Protein AF-A0A193SKS4-F1 (afdb_monomer_lite)

pLDDT: mean 89.01, std 13.28, range [41.97, 98.19]

Secondary structure (DSSP, 8-state):
----SSSS---SHHHHHHHHS--TTSTT--GGGS-HHHHHHHHHHHH-SS--EEEETTTTEEEE-GGGHHHHGGGGGT-TT-B----

Sequence (87 aa):
MISPTGFPTANGKAAGIIRSRDWSQTSLGPIKHWPVSLKNTLNLILNSPESMYLLWGPDLVFFHNDAYTPILGPRQHDAIGALIPDL

Radius of gyration: 12.42 Å; chains: 1; bounding box: 31×20×38 Å

Foldseek 3Di:
DDQPPDPPSAPAPLRVCVVPDQCCPDPCHDPVNHDPVVRVVLNVQQPDLDWDWAQDDPQRQIGTYPNVQVVCVPNNPPRHRDGDDPD

Organism: NCBI:txid1583341

Structure (mmCIF, N/CA/C/O backbone):
data_AF-A0A193SKS4-F1
#
_entry.id   AF-A0A193SKS4-F1
#
loop_
_atom_site.group_PDB
_atom_site.id
_atom_site.type_symbol
_atom_site.label_atom_id
_atom_site.label_alt_id
_atom_site.label_comp_id
_atom_site.label_asym_id
_atom_site.label_entity_id
_atom_site.label_seq_id
_atom_site.pdbx_PDB_ins_code
_atom_site.Cartn_x
_atom_site.Cartn_y
_atom_site.Cartn_z
_atom_site.occupancy
_atom_site.B_iso_or_equiv
_atom_site.auth_seq_id
_atom_site.auth_comp_id
_atom_site.auth_asym_id
_atom_site.auth_atom_id
_atom_site.pdbx_PDB_model_num
ATOM 1 N N . MET A 1 1 ? -2.958 -10.520 -23.263 1.00 41.97 1 MET A N 1
ATOM 2 C CA . MET A 1 1 ? -2.490 -10.604 -21.863 1.00 41.97 1 MET A CA 1
ATOM 3 C C . MET A 1 1 ? -3.676 -10.225 -20.996 1.00 41.97 1 MET A C 1
ATOM 5 O O . MET A 1 1 ? -4.163 -9.113 -21.138 1.00 41.97 1 MET A O 1
ATOM 9 N N . ILE A 1 2 ? -4.244 -11.168 -20.249 1.00 45.59 2 ILE A N 1
ATOM 10 C CA . ILE A 1 2 ? -5.451 -10.925 -19.450 1.00 45.59 2 ILE A CA 1
ATOM 11 C C . ILE A 1 2 ? -5.004 -10.070 -18.261 1.00 45.59 2 ILE A C 1
ATOM 13 O O . ILE A 1 2 ? -4.165 -10.526 -17.485 1.00 45.59 2 ILE A O 1
ATOM 17 N N . SER A 1 3 ? -5.483 -8.828 -18.149 1.00 48.62 3 SER A N 1
ATOM 18 C CA . SER A 1 3 ? -5.286 -8.040 -16.927 1.00 48.62 3 SER A CA 1
ATOM 19 C C . SER A 1 3 ? -5.779 -8.873 -15.743 1.00 48.62 3 SER A C 1
ATOM 21 O O . SER A 1 3 ? -6.873 -9.435 -15.846 1.00 48.62 3 SER A O 1
ATOM 23 N N . PRO A 1 4 ? -5.024 -9.000 -14.639 1.00 53.31 4 PRO A N 1
ATOM 24 C CA . PRO A 1 4 ? -5.521 -9.716 -13.477 1.00 53.31 4 PRO A CA 1
ATOM 25 C C . PRO A 1 4 ? -6.825 -9.046 -13.035 1.00 53.31 4 PRO A C 1
ATOM 27 O O . PRO A 1 4 ? -6.860 -7.854 -12.734 1.00 53.31 4 PRO A O 1
ATOM 30 N N . THR A 1 5 ? -7.923 -9.798 -13.062 1.00 62.28 5 THR A N 1
ATOM 31 C CA . THR A 1 5 ? -9.227 -9.352 -12.573 1.00 62.28 5 THR A CA 1
ATOM 32 C C . THR A 1 5 ? -9.129 -9.202 -11.058 1.00 62.28 5 THR A C 1
ATOM 34 O O . THR A 1 5 ? -9.332 -10.161 -10.319 1.00 62.28 5 THR A O 1
ATOM 37 N N . GLY A 1 6 ? -8.731 -8.024 -10.581 1.00 81.88 6 GLY A N 1
ATOM 38 C CA . GLY A 1 6 ? -8.566 -7.761 -9.157 1.00 81.88 6 GLY A CA 1
ATOM 39 C C . GLY A 1 6 ? -7.943 -6.399 -8.869 1.00 81.88 6 GLY A C 1
ATOM 40 O O . GLY A 1 6 ? -7.310 -5.783 -9.718 1.00 81.88 6 GLY A O 1
ATOM 41 N N . PHE A 1 7 ? -8.142 -5.923 -7.646 1.00 91.25 7 PHE A N 1
ATOM 42 C CA . PHE A 1 7 ? -7.464 -4.743 -7.122 1.00 91.25 7 PHE A CA 1
ATOM 43 C C . PHE A 1 7 ? -6.148 -5.153 -6.427 1.00 91.25 7 PHE A C 1
ATOM 45 O O . PHE A 1 7 ? -6.178 -6.145 -5.698 1.00 91.25 7 PHE A O 1
ATOM 52 N N . PRO A 1 8 ? -5.042 -4.387 -6.558 1.00 94.69 8 PRO A N 1
ATOM 53 C CA . PRO A 1 8 ? -4.844 -3.237 -7.448 1.00 94.69 8 PRO A CA 1
ATOM 54 C C . PRO A 1 8 ? -4.659 -3.644 -8.915 1.00 94.69 8 PRO A C 1
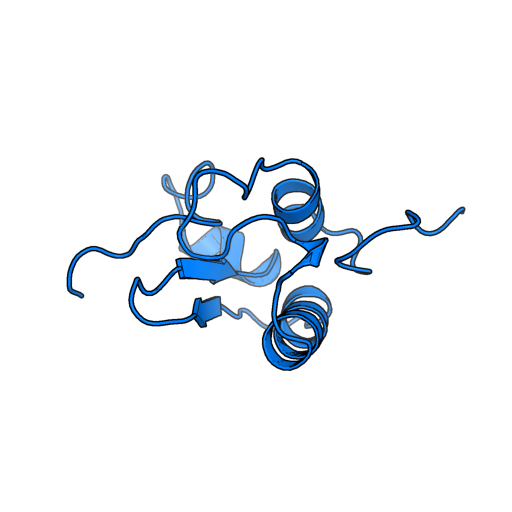ATOM 56 O O . PRO A 1 8 ? -4.250 -4.769 -9.204 1.00 94.69 8 PRO A O 1
ATOM 59 N N . THR A 1 9 ? -4.915 -2.698 -9.825 1.00 90.94 9 THR A N 1
ATOM 60 C CA . THR A 1 9 ? -4.833 -2.914 -11.287 1.00 90.94 9 THR A CA 1
ATOM 61 C C . THR A 1 9 ? -3.400 -3.008 -11.818 1.00 90.94 9 THR A C 1
ATOM 63 O O . THR A 1 9 ? -3.175 -3.571 -12.886 1.00 90.94 9 THR A O 1
ATOM 66 N N . ALA A 1 10 ? -2.430 -2.472 -11.072 1.00 93.50 10 ALA A N 1
ATOM 67 C CA . ALA A 1 10 ? -1.018 -2.541 -11.418 1.00 93.50 10 ALA A CA 1
ATOM 68 C C . ALA A 1 10 ? -0.490 -3.988 -11.384 1.00 93.50 10 ALA A C 1
ATOM 70 O O . ALA A 1 10 ? -0.944 -4.827 -10.599 1.00 93.50 10 ALA A O 1
ATOM 71 N N . ASN A 1 11 ? 0.519 -4.265 -12.212 1.00 93.31 11 ASN A N 1
ATOM 72 C CA . ASN A 1 11 ? 1.112 -5.600 -12.370 1.00 93.31 11 ASN A CA 1
ATOM 73 C C . ASN A 1 11 ? 2.469 -5.770 -11.666 1.00 93.31 11 ASN A C 1
ATOM 75 O O . ASN A 1 11 ? 3.064 -6.840 -11.756 1.00 93.31 11 ASN A O 1
ATOM 79 N N . GLY A 1 12 ? 2.939 -4.735 -10.965 1.00 93.25 12 GLY A N 1
ATOM 80 C CA . GLY A 1 12 ? 4.210 -4.735 -10.242 1.00 93.25 12 GLY A CA 1
ATOM 81 C C . GLY A 1 12 ? 4.263 -5.684 -9.039 1.00 93.25 12 GLY A C 1
ATOM 82 O O . GLY A 1 12 ? 3.236 -6.207 -8.587 1.00 93.25 12 GLY A O 1
ATOM 83 N N . LYS A 1 13 ? 5.464 -5.878 -8.483 1.00 94.44 13 LYS A N 1
ATOM 84 C CA . LYS A 1 13 ? 5.713 -6.758 -7.326 1.00 94.44 13 LYS A CA 1
ATOM 85 C C . LYS A 1 13 ? 4.917 -6.294 -6.106 1.00 94.44 13 LYS A C 1
ATOM 87 O O . LYS A 1 13 ? 4.255 -7.114 -5.474 1.00 94.44 13 LYS A O 1
ATOM 92 N N . ALA A 1 14 ? 4.903 -4.993 -5.825 1.00 95.31 14 ALA A N 1
ATOM 93 C CA . ALA A 1 14 ? 4.126 -4.390 -4.749 1.00 95.31 14 ALA A CA 1
ATOM 94 C C . ALA A 1 14 ? 2.622 -4.668 -4.900 1.00 95.31 14 ALA A C 1
ATOM 96 O O . ALA A 1 14 ? 1.960 -5.068 -3.944 1.00 95.31 14 ALA A O 1
ATOM 97 N N . ALA A 1 15 ? 2.082 -4.548 -6.117 1.00 96.06 15 ALA A N 1
ATOM 98 C CA . ALA A 1 15 ? 0.684 -4.877 -6.389 1.00 96.06 15 ALA A CA 1
ATOM 99 C C . ALA A 1 15 ? 0.400 -6.379 -6.223 1.00 96.06 15 ALA A C 1
ATOM 101 O O . ALA A 1 15 ? -0.659 -6.756 -5.720 1.00 96.06 15 ALA A O 1
ATOM 102 N N . GLY A 1 16 ? 1.358 -7.233 -6.597 1.00 94.44 16 GLY A N 1
ATOM 103 C CA . GLY A 1 16 ? 1.324 -8.670 -6.329 1.00 94.44 16 GLY A CA 1
ATOM 104 C C . GLY A 1 16 ? 1.221 -8.985 -4.837 1.00 94.44 16 GLY A C 1
ATOM 105 O O . GLY A 1 16 ? 0.331 -9.737 -4.447 1.00 94.44 16 GLY A O 1
ATOM 106 N N . ILE A 1 17 ? 2.056 -8.351 -4.008 1.00 94.00 17 ILE A N 1
ATOM 107 C CA . ILE A 1 17 ? 2.048 -8.517 -2.545 1.00 94.00 17 ILE A CA 1
ATOM 108 C C . ILE A 1 17 ? 0.711 -8.065 -1.949 1.00 94.00 17 ILE A C 1
ATOM 110 O O . ILE A 1 17 ? 0.127 -8.780 -1.135 1.00 94.00 17 ILE A O 1
ATOM 114 N N . ILE A 1 18 ? 0.185 -6.913 -2.384 1.00 95.38 18 ILE A N 1
ATOM 115 C CA . ILE A 1 18 ? -1.124 -6.428 -1.922 1.00 95.38 18 ILE A CA 1
ATOM 116 C C . ILE A 1 18 ? -2.221 -7.443 -2.259 1.00 95.38 18 ILE A C 1
ATOM 118 O O . ILE A 1 18 ? -3.070 -7.706 -1.412 1.00 95.38 18 ILE A O 1
ATOM 122 N N . ARG A 1 19 ? -2.195 -8.039 -3.459 1.00 94.12 19 ARG A N 1
ATOM 123 C CA . ARG A 1 19 ? -3.172 -9.056 -3.877 1.00 94.12 19 ARG A CA 1
ATOM 124 C C . ARG A 1 19 ? -3.064 -10.360 -3.086 1.00 94.12 19 ARG A C 1
ATOM 126 O O . ARG A 1 19 ? -4.092 -10.979 -2.835 1.00 94.12 19 ARG A O 1
ATOM 133 N N . SER A 1 20 ? -1.854 -10.795 -2.732 1.00 92.50 20 SER A N 1
ATOM 134 C CA . SER A 1 20 ? -1.628 -12.092 -2.079 1.00 92.50 20 SER A CA 1
ATOM 135 C C . SER A 1 20 ? -1.756 -12.062 -0.558 1.00 92.50 20 SER A C 1
ATOM 137 O O . SER A 1 20 ? -1.918 -13.117 0.051 1.00 92.50 20 SER A O 1
ATOM 139 N N . ARG A 1 21 ? -1.633 -10.890 0.073 1.00 92.12 21 ARG A N 1
ATOM 140 C CA . ARG A 1 21 ? -1.710 -10.755 1.530 1.00 92.12 21 ARG A CA 1
ATOM 141 C C . ARG A 1 21 ? -3.149 -10.943 2.018 1.00 92.12 21 ARG A C 1
ATOM 143 O O . ARG A 1 21 ? -4.077 -10.346 1.476 1.00 92.12 21 ARG A O 1
ATOM 150 N N . ASP A 1 22 ? -3.323 -11.724 3.084 1.00 93.19 22 ASP A N 1
ATOM 151 C CA . ASP A 1 22 ? -4.581 -11.734 3.828 1.00 93.19 22 ASP A CA 1
ATOM 152 C C . ASP A 1 22 ? -4.676 -10.475 4.698 1.00 93.19 22 ASP A C 1
ATOM 154 O O . ASP A 1 22 ? -3.921 -10.282 5.653 1.00 93.19 22 ASP A O 1
ATOM 158 N N . TRP A 1 23 ? -5.606 -9.595 4.337 1.00 94.31 23 TRP A N 1
ATOM 159 C CA . TRP A 1 23 ? -5.855 -8.344 5.046 1.00 94.31 23 TRP A CA 1
ATOM 160 C C . TRP A 1 23 ? -6.946 -8.470 6.114 1.00 94.31 23 TRP A C 1
ATOM 162 O O . TRP A 1 23 ? -7.195 -7.510 6.836 1.00 94.31 23 TRP A O 1
ATOM 172 N N . SER A 1 24 ? -7.608 -9.628 6.255 1.00 94.06 24 SER A N 1
ATOM 173 C CA . SER A 1 24 ? -8.677 -9.783 7.250 1.00 94.06 24 SER A CA 1
ATOM 174 C C . SER A 1 24 ? -8.176 -9.664 8.690 1.00 94.06 24 SER A C 1
ATOM 176 O O . SER A 1 24 ? -8.979 -9.413 9.581 1.00 94.06 24 SER A O 1
ATOM 178 N N . GLN A 1 25 ? -6.875 -9.865 8.905 1.00 87.56 25 GLN A N 1
ATOM 179 C CA . GLN A 1 25 ? -6.212 -9.780 10.208 1.00 87.56 25 GLN A CA 1
ATOM 180 C C . GLN A 1 25 ? -5.538 -8.418 10.456 1.00 87.56 25 GLN A C 1
ATOM 182 O O . GLN A 1 25 ? -4.850 -8.256 11.459 1.00 87.56 25 GLN A O 1
ATOM 187 N N . THR A 1 26 ? -5.689 -7.441 9.553 1.00 90.06 26 THR A N 1
ATOM 188 C CA . THR A 1 26 ? -5.172 -6.077 9.750 1.00 90.06 26 THR A CA 1
ATOM 189 C C . THR A 1 26 ? -6.303 -5.109 10.075 1.00 90.06 26 THR A C 1
ATOM 191 O O . THR A 1 26 ? -7.478 -5.395 9.841 1.00 90.06 26 THR A O 1
ATOM 194 N N . SER A 1 27 ? -5.958 -3.915 10.551 1.00 90.69 27 SER A N 1
ATOM 195 C CA . SER A 1 27 ? -6.937 -2.864 10.835 1.00 90.69 27 SER A CA 1
ATOM 196 C C . SER A 1 27 ? -7.654 -2.298 9.607 1.00 90.69 27 SER A C 1
ATOM 198 O O . SER A 1 27 ? -8.700 -1.667 9.743 1.00 90.69 27 SER A O 1
ATOM 200 N N . LEU A 1 28 ? -7.153 -2.561 8.394 1.00 94.56 28 LEU A N 1
ATOM 201 C CA . LEU A 1 28 ? -7.860 -2.224 7.153 1.00 94.56 28 LEU A CA 1
ATOM 202 C C . LEU A 1 28 ? -8.970 -3.226 6.820 1.00 94.56 28 LEU A C 1
ATOM 204 O O . LEU A 1 28 ? -9.856 -2.922 6.018 1.00 94.56 28 LEU A O 1
ATOM 208 N N . GLY A 1 29 ? -8.904 -4.428 7.395 1.00 95.62 29 GLY A N 1
ATOM 209 C CA . GLY A 1 29 ? -9.781 -5.538 7.062 1.00 95.62 29 GLY A CA 1
ATOM 210 C C . GLY A 1 29 ? -9.653 -5.999 5.601 1.00 95.62 29 GLY A C 1
ATOM 211 O O . GLY A 1 29 ? -8.761 -5.577 4.859 1.00 95.62 29 GLY A O 1
ATOM 212 N N . PRO A 1 30 ? -10.564 -6.877 5.142 1.00 96.06 30 PRO A N 1
ATOM 213 C CA . PRO A 1 30 ? -10.536 -7.409 3.781 1.00 96.06 30 PRO A CA 1
ATOM 214 C C . PRO A 1 30 ? -10.573 -6.304 2.713 1.00 96.06 30 PRO A C 1
ATOM 216 O O . PRO A 1 30 ? -11.411 -5.407 2.790 1.00 96.06 30 PRO A O 1
ATOM 219 N N . ILE A 1 31 ? -9.770 -6.434 1.645 1.00 95.31 31 ILE A N 1
ATOM 220 C CA . ILE A 1 31 ? -9.678 -5.469 0.520 1.00 95.31 31 ILE A CA 1
ATOM 221 C C . ILE A 1 31 ? -11.050 -5.034 -0.025 1.00 95.31 31 ILE A C 1
ATOM 223 O O . ILE A 1 31 ? -11.243 -3.887 -0.441 1.00 95.31 31 ILE A O 1
ATOM 227 N N . LYS A 1 32 ? -12.040 -5.938 -0.034 1.00 94.19 32 LYS A N 1
ATOM 228 C CA . LYS A 1 32 ? -13.406 -5.626 -0.488 1.00 94.19 32 LYS A CA 1
ATOM 229 C C . LYS A 1 32 ? -14.047 -4.469 0.289 1.00 94.19 32 LYS A C 1
ATOM 231 O O . LYS A 1 32 ? -14.798 -3.711 -0.314 1.00 94.19 32 LYS A O 1
ATOM 236 N N . HIS A 1 33 ? -13.694 -4.293 1.560 1.00 95.69 33 HIS A N 1
ATOM 237 C CA . HIS A 1 33 ? -14.218 -3.250 2.441 1.00 95.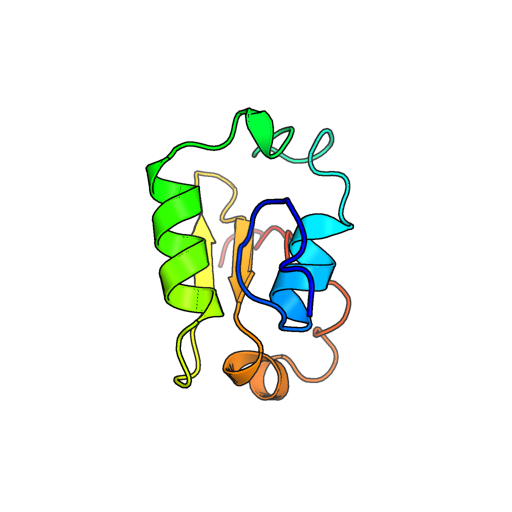69 33 HIS A CA 1
ATOM 238 C C . HIS A 1 33 ? -13.354 -1.986 2.482 1.00 95.69 33 HIS A C 1
ATOM 240 O O . HIS A 1 33 ? -13.749 -1.011 3.113 1.00 95.69 33 HIS A O 1
ATOM 246 N N . TRP A 1 34 ? -12.193 -1.971 1.817 1.00 96.94 34 TRP A N 1
ATOM 247 C CA . TRP A 1 34 ? -11.342 -0.784 1.818 1.00 96.94 34 TRP A CA 1
ATOM 248 C C . TRP A 1 34 ? -12.064 0.422 1.205 1.00 96.94 34 TRP A C 1
ATOM 250 O O . TRP A 1 34 ? -12.720 0.260 0.164 1.00 96.94 34 TRP A O 1
ATOM 260 N N . PRO A 1 35 ? -11.892 1.629 1.782 1.00 97.44 35 PRO A N 1
ATOM 261 C CA . PRO A 1 35 ? -12.443 2.857 1.224 1.00 97.44 35 PRO A CA 1
ATOM 262 C C . PRO A 1 35 ? -12.021 3.065 -0.234 1.00 97.44 35 PRO A C 1
ATOM 264 O O . PRO A 1 35 ? -10.885 2.777 -0.619 1.00 97.44 35 PRO A O 1
ATOM 267 N N . VAL A 1 36 ? -12.919 3.625 -1.049 1.00 97.00 36 VAL A N 1
ATOM 268 C CA . VAL A 1 36 ? -12.628 3.949 -2.460 1.00 97.00 36 VAL A CA 1
ATOM 269 C C . VAL A 1 36 ? -11.436 4.904 -2.577 1.00 97.00 36 VAL A C 1
ATOM 271 O O . VAL A 1 36 ? -10.617 4.7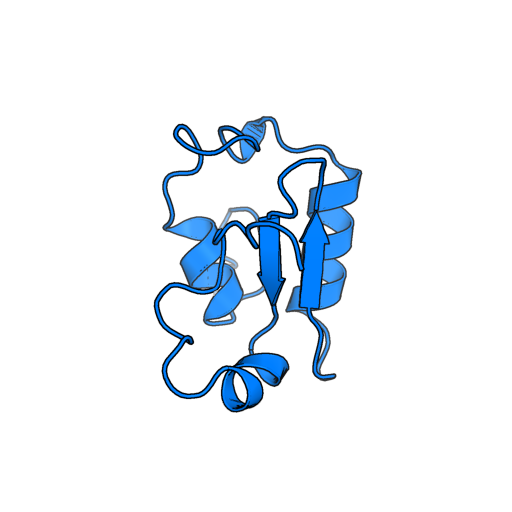48 -3.479 1.00 97.00 36 VAL A O 1
ATOM 274 N N . SER A 1 37 ? -11.290 5.840 -1.636 1.00 97.44 37 SER A N 1
ATOM 275 C CA . SER A 1 37 ? -10.149 6.758 -1.571 1.00 97.44 37 SER A CA 1
ATOM 276 C C . SER A 1 37 ? -8.814 6.020 -1.452 1.00 97.44 37 SER A C 1
ATOM 278 O O . SER A 1 37 ? -7.924 6.275 -2.257 1.00 97.44 37 SER A O 1
ATOM 280 N N . LEU A 1 38 ? -8.694 5.047 -0.541 1.00 97.75 38 LEU A N 1
ATOM 281 C CA . LEU A 1 38 ? -7.492 4.214 -0.415 1.00 97.75 38 LEU A CA 1
ATOM 282 C C . LEU A 1 38 ? -7.190 3.475 -1.724 1.00 97.75 38 LEU A C 1
ATOM 284 O O . LEU A 1 38 ? -6.054 3.483 -2.197 1.00 97.75 38 LEU A O 1
ATOM 288 N N . LYS A 1 39 ? -8.209 2.864 -2.341 1.00 97.44 39 LYS A N 1
ATOM 289 C CA . LYS A 1 39 ? -8.034 2.131 -3.603 1.00 97.44 39 LYS A CA 1
ATOM 290 C C . LYS A 1 39 ? -7.528 3.038 -4.726 1.00 97.44 39 LYS A C 1
ATOM 292 O O . LYS A 1 39 ? -6.607 2.663 -5.450 1.00 97.44 39 LYS A O 1
ATOM 297 N N . ASN A 1 40 ? -8.089 4.236 -4.855 1.00 97.44 40 ASN A N 1
ATOM 298 C CA . ASN A 1 40 ? -7.668 5.199 -5.870 1.00 97.44 40 ASN A CA 1
ATOM 299 C C . ASN A 1 40 ? -6.234 5.686 -5.630 1.00 97.44 40 ASN A C 1
ATOM 301 O O . ASN A 1 40 ? -5.429 5.667 -6.559 1.00 97.44 40 ASN A O 1
ATOM 305 N N . THR A 1 41 ? -5.888 6.038 -4.389 1.00 98.19 41 THR A N 1
ATOM 306 C CA . THR A 1 41 ? -4.528 6.462 -4.026 1.00 98.19 41 THR A CA 1
ATOM 307 C C . THR A 1 41 ? -3.505 5.358 -4.287 1.00 98.19 41 THR A C 1
ATOM 309 O O . THR A 1 41 ? -2.450 5.619 -4.857 1.00 98.19 41 THR A O 1
ATOM 312 N N . LEU A 1 42 ? -3.819 4.105 -3.948 1.00 98.00 42 LEU A N 1
ATOM 313 C CA . LEU A 1 42 ? -2.930 2.978 -4.233 1.00 98.00 42 LEU A CA 1
ATOM 314 C C . LEU A 1 42 ? -2.764 2.732 -5.732 1.00 98.00 42 LEU A C 1
ATOM 316 O O . LEU A 1 42 ? -1.646 2.494 -6.172 1.00 98.00 42 LEU A O 1
ATOM 320 N N . ASN A 1 43 ? -3.825 2.826 -6.539 1.00 96.56 43 ASN A N 1
ATOM 321 C CA . ASN A 1 43 ? -3.674 2.732 -7.993 1.00 96.56 43 ASN A CA 1
ATOM 322 C C . ASN A 1 43 ? -2.779 3.855 -8.545 1.00 96.56 43 ASN A C 1
ATOM 324 O O . ASN A 1 43 ? -1.983 3.585 -9.439 1.00 96.56 43 ASN A O 1
ATOM 328 N N . LEU A 1 44 ? -2.866 5.079 -8.015 1.00 96.94 44 LEU A N 1
ATOM 329 C CA . LEU A 1 44 ? -1.975 6.174 -8.410 1.00 96.94 44 LEU A CA 1
ATOM 330 C C . LEU A 1 44 ? -0.512 5.854 -8.068 1.00 96.94 44 LEU A C 1
ATOM 332 O O . LEU A 1 44 ? 0.348 5.900 -8.943 1.00 96.94 44 LEU A O 1
ATOM 336 N N . ILE A 1 45 ? -0.242 5.474 -6.817 1.00 97.94 45 ILE A N 1
ATOM 337 C CA . ILE A 1 45 ? 1.111 5.172 -6.325 1.00 97.94 45 ILE A CA 1
ATOM 338 C C . ILE A 1 45 ? 1.733 4.002 -7.092 1.00 97.94 45 ILE A C 1
ATOM 340 O O . ILE A 1 45 ? 2.874 4.087 -7.543 1.00 97.94 45 ILE A O 1
ATOM 344 N N . LEU A 1 46 ? 0.980 2.916 -7.276 1.00 97.81 46 LEU A N 1
ATOM 345 C CA . LEU A 1 46 ? 1.480 1.683 -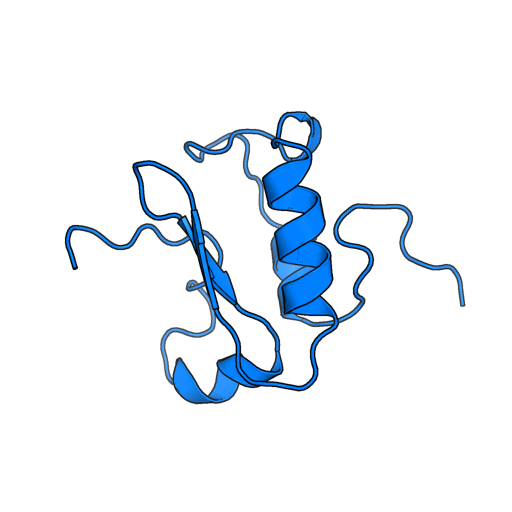7.888 1.00 97.81 46 LEU A CA 1
ATOM 346 C C . LEU A 1 46 ? 1.721 1.796 -9.399 1.00 97.81 46 LEU A C 1
ATOM 348 O O . LEU A 1 46 ? 2.460 0.978 -9.938 1.00 97.81 46 LEU A O 1
ATOM 352 N N . ASN A 1 47 ? 1.105 2.769 -10.077 1.00 96.25 47 ASN A N 1
ATOM 353 C CA . ASN A 1 47 ? 1.332 3.032 -11.503 1.00 96.25 47 ASN A CA 1
ATOM 354 C C . ASN A 1 47 ? 2.327 4.181 -11.753 1.00 96.25 47 ASN A C 1
ATOM 356 O O . ASN A 1 47 ? 2.621 4.487 -12.908 1.00 96.25 47 ASN A O 1
ATOM 360 N N . SER A 1 48 ? 2.842 4.822 -10.701 1.00 96.88 48 SER A N 1
ATOM 361 C CA . SER A 1 48 ? 3.837 5.886 -10.825 1.00 96.88 48 SER A CA 1
ATOM 362 C C . SER A 1 48 ? 5.244 5.314 -11.052 1.00 96.88 48 SER A C 1
ATOM 364 O O . SER A 1 48 ? 5.615 4.357 -10.365 1.00 96.88 48 SER A O 1
ATOM 366 N N . PRO A 1 49 ? 6.054 5.899 -11.956 1.00 95.62 49 PRO A N 1
ATOM 367 C CA . PRO A 1 49 ? 7.473 5.563 -12.081 1.00 95.62 49 PRO A CA 1
ATOM 368 C C . PRO A 1 49 ? 8.330 6.172 -10.958 1.00 95.62 49 PRO A C 1
ATOM 370 O O . PRO A 1 49 ? 9.453 5.726 -10.737 1.00 95.62 49 PRO A O 1
ATOM 373 N N . GLU A 1 50 ? 7.814 7.181 -10.254 1.00 97.25 50 GLU A N 1
ATOM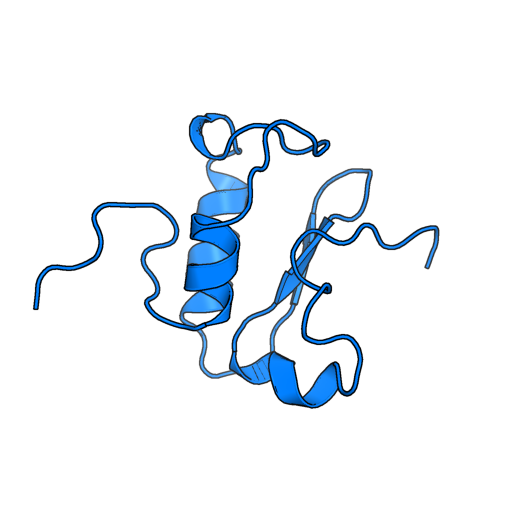 374 C CA . GLU A 1 50 ? 8.528 7.877 -9.185 1.00 97.25 50 GLU A CA 1
ATOM 375 C C . GLU A 1 50 ? 8.510 7.079 -7.882 1.00 97.25 50 GLU A C 1
ATOM 377 O O . GLU A 1 50 ? 7.525 6.415 -7.560 1.00 97.25 50 GLU A O 1
ATOM 382 N N . SER A 1 51 ? 9.576 7.187 -7.091 1.00 97.50 51 SER A N 1
ATOM 383 C CA . SER A 1 51 ? 9.661 6.537 -5.780 1.00 97.50 51 SER A CA 1
ATOM 384 C C . SER A 1 51 ? 8.611 7.100 -4.814 1.00 97.50 51 SER A C 1
ATOM 386 O O . SER A 1 51 ? 8.653 8.279 -4.461 1.00 97.50 51 SER A O 1
ATOM 388 N N . MET A 1 52 ? 7.652 6.267 -4.394 1.00 98.00 52 MET A N 1
ATOM 389 C CA . MET A 1 52 ? 6.502 6.697 -3.588 1.00 98.00 52 MET A CA 1
ATOM 390 C C . MET A 1 52 ? 6.129 5.687 -2.498 1.00 98.00 52 MET A C 1
ATOM 392 O O . MET A 1 52 ? 6.170 4.471 -2.705 1.00 98.00 52 MET A O 1
ATOM 396 N N . TYR A 1 53 ? 5.675 6.213 -1.357 1.00 96.81 53 TYR A N 1
ATOM 397 C CA . TYR A 1 53 ? 5.068 5.450 -0.267 1.00 96.81 53 TYR A CA 1
ATOM 398 C C . TYR A 1 53 ? 3.793 6.130 0.253 1.00 96.81 53 TYR A C 1
ATOM 400 O O . TYR A 1 53 ? 3.537 7.301 -0.027 1.00 96.81 53 TYR A O 1
ATOM 408 N N . LEU A 1 54 ? 2.992 5.382 1.008 1.00 96.75 54 LEU A N 1
ATOM 409 C CA . LEU A 1 54 ? 1.786 5.843 1.690 1.00 96.75 54 LEU A CA 1
ATOM 410 C C . LEU A 1 54 ? 1.717 5.228 3.086 1.00 96.75 54 LEU A C 1
ATOM 412 O O . LEU A 1 54 ? 1.890 4.022 3.241 1.00 96.75 54 LEU A O 1
ATOM 416 N N . LEU A 1 55 ? 1.393 6.058 4.073 1.00 95.44 55 LEU A N 1
ATOM 417 C CA . LEU A 1 55 ? 0.904 5.628 5.380 1.00 95.44 55 LEU A CA 1
ATOM 418 C C . LEU A 1 55 ? -0.598 5.882 5.421 1.00 95.44 55 LEU A C 1
ATOM 420 O O . LEU A 1 55 ? -1.042 6.986 5.095 1.00 95.44 55 LEU A O 1
ATOM 424 N N . TRP A 1 56 ? -1.383 4.870 5.783 1.00 95.38 56 TRP A N 1
ATOM 425 C CA . TRP A 1 56 ? -2.839 4.979 5.768 1.00 95.38 56 TRP A CA 1
ATOM 426 C C . TRP A 1 56 ? -3.482 4.645 7.110 1.00 95.38 56 TRP A C 1
ATOM 428 O O . TRP A 1 56 ? -3.224 3.595 7.698 1.00 95.38 56 TRP A O 1
ATOM 438 N N . GLY A 1 57 ? -4.424 5.500 7.511 1.00 92.75 57 GLY A N 1
ATOM 439 C CA . GLY A 1 57 ? -5.280 5.285 8.671 1.00 92.75 57 GLY A CA 1
ATOM 440 C C . GLY A 1 57 ? -4.566 5.466 10.017 1.00 92.75 57 GLY A C 1
ATOM 441 O O . GLY A 1 57 ? -3.395 5.842 10.048 1.00 92.75 57 GLY A O 1
ATOM 442 N N . PRO A 1 58 ? -5.281 5.214 11.128 1.00 89.06 58 PRO A N 1
ATOM 443 C CA . PRO A 1 58 ? -4.764 5.416 12.483 1.00 89.06 58 PRO A CA 1
ATOM 444 C C . PRO A 1 58 ? -3.529 4.573 12.815 1.00 89.06 58 PRO A C 1
ATOM 446 O O . PRO A 1 58 ? -2.649 5.057 13.511 1.00 89.06 58 PRO A O 1
ATOM 449 N N . ASP A 1 59 ? -3.431 3.356 12.270 1.00 90.38 59 ASP A N 1
ATOM 450 C CA . ASP A 1 59 ? -2.295 2.455 12.526 1.00 90.38 59 ASP A CA 1
ATOM 451 C C . ASP A 1 59 ? -1.139 2.634 11.531 1.00 90.38 59 ASP A C 1
ATOM 453 O O . ASP A 1 59 ? -0.233 1.803 11.474 1.00 90.38 59 ASP A O 1
ATOM 457 N N . LEU A 1 60 ? -1.187 3.693 10.709 1.00 92.62 60 LEU A N 1
ATOM 458 C CA . LEU A 1 60 ? -0.141 4.054 9.750 1.00 92.62 60 LEU A CA 1
ATOM 459 C C . LEU A 1 60 ? 0.312 2.866 8.890 1.00 92.62 60 LEU A C 1
ATOM 461 O O . LEU A 1 60 ? 1.501 2.574 8.767 1.00 92.62 60 LEU A O 1
ATOM 465 N N . VAL A 1 61 ? -0.647 2.170 8.277 1.00 93.81 61 VAL A N 1
ATOM 466 C CA . VAL A 1 61 ? -0.347 0.990 7.461 1.00 93.81 61 VAL A CA 1
ATOM 467 C C . VAL A 1 61 ? 0.506 1.404 6.266 1.00 93.81 61 VAL A C 1
ATOM 469 O O . VAL A 1 61 ? 0.087 2.248 5.469 1.00 93.81 61 VAL A O 1
ATOM 472 N N . PHE A 1 62 ? 1.693 0.809 6.146 1.00 94.62 62 PHE A N 1
ATOM 473 C CA . PHE A 1 62 ? 2.679 1.179 5.139 1.00 94.62 62 PHE A CA 1
ATOM 474 C C . PHE A 1 62 ? 2.419 0.507 3.789 1.00 94.62 62 PHE A C 1
ATOM 476 O O . PHE A 1 62 ? 2.249 -0.709 3.682 1.00 94.62 62 PHE A O 1
ATOM 483 N N . PHE A 1 63 ? 2.456 1.308 2.732 1.00 96.19 63 PHE A N 1
ATOM 484 C CA . PHE A 1 63 ? 2.423 0.883 1.340 1.00 96.19 63 PHE A CA 1
ATOM 485 C C . PHE A 1 63 ? 3.531 1.586 0.570 1.00 96.19 63 PHE A C 1
ATOM 487 O O . PHE A 1 63 ? 3.876 2.724 0.869 1.00 96.19 63 PHE A O 1
ATOM 494 N N . HIS A 1 64 ? 4.045 0.943 -0.470 1.00 97.06 64 HIS A N 1
ATOM 495 C CA . HIS A 1 64 ? 5.005 1.555 -1.378 1.00 97.06 64 HIS A CA 1
ATOM 496 C C . HIS A 1 64 ? 4.859 0.968 -2.781 1.00 97.06 64 HIS A C 1
ATOM 498 O O . HIS A 1 64 ? 4.221 -0.074 -2.956 1.00 97.06 64 HIS A O 1
ATOM 504 N N . ASN A 1 65 ? 5.428 1.635 -3.783 1.00 97.56 65 ASN A N 1
ATOM 505 C CA . ASN A 1 65 ? 5.524 1.092 -5.135 1.00 97.56 65 ASN A CA 1
ATOM 506 C C . ASN A 1 65 ? 6.874 0.407 -5.389 1.00 97.56 65 ASN A C 1
ATOM 508 O O . ASN A 1 65 ? 7.778 0.414 -4.549 1.00 97.56 65 ASN A O 1
ATOM 512 N N . ASP A 1 66 ? 7.011 -0.198 -6.566 1.00 96.25 66 ASP A N 1
ATOM 513 C CA . ASP A 1 66 ? 8.226 -0.926 -6.932 1.00 96.25 66 ASP A CA 1
ATOM 514 C C . ASP A 1 66 ? 9.451 0.001 -6.983 1.00 96.25 66 ASP A C 1
ATOM 516 O O . ASP A 1 66 ? 10.517 -0.394 -6.511 1.00 96.25 66 ASP A O 1
ATOM 520 N N . ALA A 1 67 ? 9.285 1.250 -7.441 1.00 96.44 67 ALA A N 1
ATOM 521 C CA . ALA A 1 67 ? 10.343 2.265 -7.485 1.00 96.44 67 ALA A CA 1
ATOM 522 C C . ALA A 1 67 ? 10.909 2.620 -6.095 1.00 96.44 67 ALA A C 1
ATOM 524 O O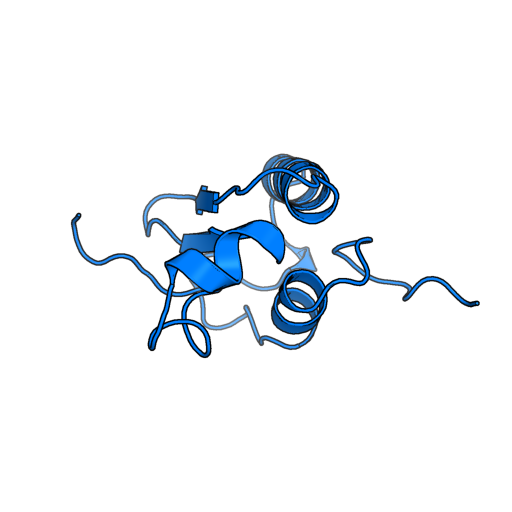 . ALA A 1 67 ? 12.082 2.970 -5.980 1.00 96.44 67 ALA A O 1
ATOM 525 N N . TYR A 1 68 ? 10.113 2.472 -5.032 1.00 96.31 68 TYR A N 1
ATOM 526 C CA . TYR A 1 68 ? 10.550 2.683 -3.649 1.00 96.31 68 TYR A CA 1
ATOM 527 C C . TYR A 1 68 ? 11.324 1.487 -3.064 1.00 96.31 68 TYR A C 1
ATOM 529 O O . TYR A 1 68 ? 12.044 1.628 -2.077 1.00 96.31 68 TYR A O 1
ATOM 537 N N . THR A 1 69 ? 11.221 0.296 -3.664 1.00 92.06 69 THR A N 1
ATOM 538 C CA . THR A 1 69 ? 11.799 -0.947 -3.115 1.00 92.06 69 THR A CA 1
ATOM 539 C C . THR A 1 69 ? 13.300 -0.853 -2.789 1.00 92.06 69 THR A C 1
ATOM 541 O O . THR A 1 69 ? 13.684 -1.309 -1.710 1.00 92.06 69 THR A O 1
ATOM 544 N N . PRO A 1 70 ? 14.164 -0.238 -3.627 1.00 91.88 70 PRO A N 1
ATOM 545 C CA . PRO A 1 70 ? 15.590 -0.093 -3.319 1.00 91.88 70 PRO A CA 1
ATOM 546 C C . PRO A 1 70 ? 15.883 0.687 -2.027 1.00 91.88 70 PRO A C 1
ATOM 548 O O . PRO A 1 70 ? 16.913 0.454 -1.399 1.00 91.88 70 PRO A O 1
ATOM 551 N N . ILE A 1 71 ? 14.977 1.577 -1.601 1.00 91.56 71 ILE A N 1
ATOM 552 C CA . ILE A 1 71 ? 15.129 2.404 -0.392 1.00 91.56 71 ILE A CA 1
ATOM 553 C C . ILE A 1 71 ? 14.928 1.569 0.881 1.00 91.56 71 ILE A C 1
ATOM 555 O O . ILE A 1 71 ? 15.533 1.851 1.913 1.00 91.56 71 ILE A O 1
ATOM 559 N N . LEU A 1 72 ? 14.119 0.506 0.819 1.00 87.62 72 LEU A N 1
ATOM 560 C CA . LEU A 1 72 ? 13.803 -0.340 1.977 1.00 87.62 72 LEU A CA 1
ATOM 561 C C . LEU A 1 72 ? 14.967 -1.229 2.425 1.00 87.62 72 LEU A C 1
ATOM 563 O O . LEU A 1 72 ? 14.971 -1.710 3.563 1.00 87.62 72 LEU A O 1
ATOM 567 N N . GLY A 1 73 ? 15.925 -1.488 1.532 1.00 85.81 73 GLY A N 1
ATOM 568 C CA . GLY A 1 73 ? 17.049 -2.377 1.797 1.00 85.81 73 GLY A CA 1
ATOM 569 C C . GLY A 1 73 ? 16.585 -3.733 2.367 1.00 85.81 73 GLY A C 1
ATOM 570 O O . GLY A 1 73 ? 15.732 -4.392 1.765 1.00 85.81 73 GLY A O 1
ATOM 571 N N . PRO A 1 74 ? 17.088 -4.164 3.540 1.00 83.50 74 PRO A N 1
ATOM 572 C CA . PRO A 1 74 ? 16.717 -5.445 4.153 1.00 83.50 74 PRO A CA 1
ATOM 573 C C . PRO A 1 74 ? 15.228 -5.602 4.505 1.00 83.50 74 PRO A C 1
ATOM 575 O O . PRO A 1 74 ? 14.763 -6.727 4.660 1.00 83.50 74 PRO A O 1
ATOM 578 N N . ARG A 1 75 ? 14.467 -4.504 4.624 1.00 81.69 75 ARG A N 1
ATOM 579 C CA . ARG A 1 75 ? 13.064 -4.516 5.087 1.00 81.69 75 ARG A CA 1
ATOM 580 C C . ARG A 1 75 ? 12.046 -4.847 3.989 1.00 81.69 75 ARG A C 1
ATOM 582 O O . ARG A 1 75 ? 10.857 -4.931 4.270 1.00 81.69 75 ARG A O 1
ATOM 589 N N . GLN A 1 76 ? 12.492 -5.039 2.746 1.00 80.88 76 GLN A N 1
ATOM 590 C CA . GLN A 1 76 ? 11.620 -5.167 1.570 1.00 80.88 76 GLN A CA 1
ATOM 591 C C . GLN A 1 76 ? 10.557 -6.278 1.654 1.00 80.88 76 GLN A C 1
ATOM 593 O O . GLN A 1 76 ? 9.504 -6.147 1.036 1.00 80.88 76 GLN A O 1
ATOM 598 N N . HIS A 1 77 ? 10.829 -7.379 2.363 1.00 75.31 77 HIS A N 1
ATOM 599 C CA . HIS A 1 77 ? 9.955 -8.557 2.348 1.00 75.31 77 HIS A CA 1
ATOM 600 C C . HIS A 1 77 ? 8.674 -8.356 3.164 1.00 75.31 77 HIS A C 1
ATOM 602 O O . HIS A 1 77 ? 7.628 -8.861 2.767 1.00 75.31 77 HIS A O 1
ATOM 608 N N . ASP A 1 78 ? 8.746 -7.555 4.229 1.00 81.06 78 ASP A N 1
ATOM 609 C CA . ASP A 1 78 ? 7.658 -7.410 5.201 1.00 81.06 78 ASP A CA 1
ATOM 610 C C . ASP A 1 78 ? 7.088 -5.986 5.262 1.00 81.06 78 ASP A C 1
ATOM 612 O O . ASP A 1 78 ? 6.195 -5.713 6.059 1.00 81.06 78 ASP A O 1
ATOM 616 N N . ALA A 1 79 ? 7.582 -5.068 4.422 1.00 87.75 79 ALA A N 1
ATOM 617 C CA . ALA A 1 79 ? 7.230 -3.652 4.499 1.00 87.75 79 ALA A CA 1
ATOM 618 C C . ALA A 1 79 ? 5.748 -3.376 4.189 1.00 87.75 79 ALA A C 1
ATOM 620 O O . ALA A 1 79 ? 5.094 -2.635 4.920 1.00 87.75 79 ALA A O 1
ATOM 621 N N . ILE A 1 80 ? 5.190 -3.954 3.119 1.00 91.75 80 ILE A N 1
ATOM 622 C CA . ILE A 1 80 ? 3.790 -3.697 2.742 1.00 91.75 80 ILE A CA 1
ATOM 623 C C . ILE A 1 80 ? 2.842 -4.295 3.782 1.00 91.75 80 ILE A C 1
ATOM 625 O O . ILE A 1 80 ? 2.800 -5.509 4.001 1.00 91.75 80 ILE A O 1
ATOM 629 N N . GLY A 1 81 ? 2.013 -3.433 4.362 1.00 87.81 81 GLY A N 1
ATOM 630 C CA . GLY A 1 81 ? 1.091 -3.790 5.428 1.00 87.81 81 GLY A CA 1
ATOM 631 C C . GLY A 1 81 ? 1.738 -3.833 6.811 1.00 87.81 81 GLY A C 1
ATOM 632 O O . GLY A 1 81 ? 1.052 -4.213 7.759 1.00 87.81 81 GLY A O 1
ATOM 633 N N . ALA A 1 82 ? 3.020 -3.470 6.943 1.00 87.00 82 ALA A N 1
ATOM 634 C CA . ALA A 1 82 ? 3.621 -3.234 8.246 1.00 87.00 82 ALA A CA 1
ATOM 635 C C . ALA A 1 82 ? 2.957 -2.023 8.906 1.00 87.00 82 ALA A C 1
ATOM 637 O O . ALA A 1 82 ? 2.641 -1.029 8.245 1.00 87.00 82 ALA A O 1
ATOM 638 N N . LEU A 1 83 ? 2.763 -2.125 10.216 1.00 83.75 83 LEU A N 1
ATOM 639 C CA . LEU A 1 83 ? 2.468 -0.965 11.041 1.00 83.75 83 LEU A CA 1
ATOM 640 C C . LEU A 1 83 ? 3.793 -0.266 11.311 1.00 83.75 83 LEU A C 1
ATOM 642 O O . LEU A 1 83 ? 4.802 -0.936 11.552 1.00 83.75 83 LEU A O 1
ATOM 646 N N . ILE A 1 84 ? 3.798 1.058 11.274 1.00 72.81 84 ILE A N 1
ATOM 647 C CA . ILE A 1 84 ? 4.915 1.818 11.823 1.00 72.81 84 ILE A CA 1
ATOM 648 C C . ILE A 1 84 ? 4.526 2.130 13.269 1.00 72.81 84 ILE A C 1
ATOM 650 O O . ILE A 1 84 ? 3.700 3.022 13.464 1.00 72.81 84 ILE A O 1
ATOM 654 N N . PRO A 1 85 ? 5.020 1.367 14.269 1.00 58.34 85 PRO A N 1
ATOM 655 C CA . PRO A 1 85 ? 4.819 1.752 15.658 1.00 58.34 85 PRO A CA 1
ATOM 656 C C . PRO A 1 85 ? 5.491 3.108 15.834 1.00 58.34 85 PRO A C 1
ATOM 658 O O . PRO A 1 85 ? 6.657 3.216 15.462 1.00 58.34 85 PRO A O 1
ATOM 661 N N . ASP A 1 86 ? 4.712 4.093 16.292 1.00 49.28 86 ASP A N 1
ATOM 662 C CA . ASP A 1 86 ? 5.091 5.472 16.620 1.00 49.28 86 ASP A CA 1
ATOM 663 C C . ASP A 1 86 ? 6.406 5.921 15.966 1.00 49.28 86 ASP A C 1
ATOM 665 O O . ASP A 1 86 ? 7.477 5.632 16.497 1.00 49.28 86 ASP A O 1
ATOM 669 N N . LEU A 1 87 ? 6.311 6.580 14.801 1.00 47.84 87 LEU A N 1
ATOM 670 C CA . LEU A 1 87 ? 7.450 7.217 14.116 1.00 47.84 87 LEU A CA 1
ATOM 671 C C . LEU A 1 87 ? 8.526 7.753 15.078 1.00 47.84 87 LEU A C 1
ATOM 673 O O . LEU A 1 87 ? 8.163 8.534 15.988 1.00 47.84 87 LEU A O 1
#